Protein AF-0000000077896075 (afdb_homodimer)

Sequence (120 aa):
MGILRQETLRLELGIQRYLGENISCLQYEDLTKLEEELEKSMAKVRNRQVINLSLLNWFWMGILRQETLRLELGIQRYLGENISCLQYEDLTKLEEELEKSMAKVRNRQVINLSLLNWFW

pLDDT: mean 93.14, std 5.12, range [70.81, 98.12]

Foldseek 3Di:
DDPVVVVVVVVVVVVCLLVVHPCVPPDPVRVVVSVVVNVVVVVVVVVVVVVVVVVVVVVD/DDPVVVVVVVVVVVVCLLVVHPCVPPDPVRVVVSVVVNVVVVVVVVVVVVVVVVVVVVVD

Radius of gyration: 17.27 Å; Cα contacts (8 Å, |Δi|>4): 99; chains: 2; bounding box: 39×46×44 Å

Secondary structure (DSSP, 8-state):
--HHHHHHHHHHHHHHHHTT-S-TT--HHHHHHHHHHHHHHHHHHHHHHHHHHHHHHHH-/--HHHHHHHHHHHHHHHHTT-S-TT--HHHHHHHHHHHHHHHHHHHHHHHHHHHHHHHH-

Solvent-accessible surface area (backbone atoms only — not comparable to full-atom values): 6582 Å² total; per-residue (Å²): 128,53,71,67,54,52,50,38,51,53,42,50,52,51,45,32,49,66,56,38,33,92,52,84,83,56,49,63,68,56,46,50,53,49,48,51,53,51,49,53,11,47,49,44,41,51,50,49,46,50,51,54,54,52,52,52,55,69,72,96,129,55,71,66,54,53,50,38,51,53,43,51,52,50,46,31,49,66,56,38,34,93,51,85,83,56,48,65,70,56,45,52,52,50,49,51,52,50,50,53,13,48,49,43,42,52,52,49,46,50,51,54,53,54,53,53,55,69,71,96

InterPro domains:
  IPR002487 Transcription factor, K-box [PF01486] (4-49)

Organism: Lupinus albus (NCBI:txid3870)

Structure (mmCIF, N/CA/C/O backbone):
data_AF-0000000077896075-model_v1
#
loop_
_entity.id
_entity.type
_entity.pdbx_description
1 polymer 'Putative transcription factor, K-box'
#
loop_
_atom_site.group_PDB
_atom_site.id
_atom_site.type_symbol
_atom_site.label_atom_id
_atom_site.label_alt_id
_atom_site.label_comp_id
_atom_site.label_asym_id
_atom_site.label_entity_id
_atom_site.label_seq_id
_atom_site.pdbx_PDB_ins_code
_atom_site.Cartn_x
_atom_site.Cartn_y
_atom_site.Cartn_z
_atom_site.occupancy
_atom_site.B_iso_or_equiv
_atom_site.auth_seq_id
_atom_site.auth_comp_id
_atom_site.auth_asym_id
_atom_site.auth_atom_id
_atom_site.pdbx_PDB_model_num
ATOM 1 N N . MET A 1 1 ? -26 4.668 9.672 1 71.19 1 MET A N 1
ATOM 2 C CA . MET A 1 1 ? -25.172 4.215 8.555 1 71.19 1 MET A CA 1
ATOM 3 C C . MET A 1 1 ? -25.125 2.691 8.5 1 71.19 1 MET A C 1
ATOM 5 O O . MET A 1 1 ? -25.094 2.023 9.531 1 71.19 1 MET A O 1
ATOM 9 N N . GLY A 1 2 ? -25.562 2.104 7.508 1 83.06 2 GLY A N 1
ATOM 10 C CA . GLY A 1 2 ? -25.578 0.652 7.414 1 83.06 2 GLY A CA 1
ATOM 11 C C . GLY A 1 2 ? -24.188 0.043 7.504 1 83.06 2 GLY A C 1
ATOM 12 O O . GLY A 1 2 ? -23.188 0.733 7.301 1 83.06 2 GLY A O 1
ATOM 13 N N . ILE A 1 3 ? -24.25 -1.152 8.094 1 88.12 3 ILE A N 1
ATOM 14 C CA . ILE A 1 3 ? -23.031 -1.911 8.352 1 88.12 3 ILE A CA 1
ATOM 15 C C . ILE A 1 3 ? -22.156 -1.927 7.098 1 88.12 3 ILE A C 1
ATOM 17 O O . ILE A 1 3 ? -20.938 -1.739 7.176 1 88.12 3 ILE A O 1
ATOM 21 N N . LEU A 1 4 ? -22.781 -2.059 5.98 1 87.38 4 LEU A N 1
ATOM 22 C CA . LEU A 1 4 ? -22.031 -2.162 4.734 1 87.38 4 LEU A CA 1
ATOM 23 C C . LEU A 1 4 ? -21.359 -0.833 4.383 1 87.38 4 LEU A C 1
ATOM 25 O O . LEU A 1 4 ? -20.266 -0.81 3.832 1 87.38 4 LEU A O 1
ATOM 29 N N . ARG A 1 5 ? -22.031 0.248 4.73 1 93.06 5 ARG A N 1
ATOM 30 C CA . ARG A 1 5 ? -21.469 1.571 4.48 1 93.06 5 ARG A CA 1
ATOM 31 C C . ARG A 1 5 ? -20.281 1.84 5.391 1 93.06 5 ARG A C 1
ATOM 33 O O . ARG A 1 5 ? -19.25 2.379 4.953 1 93.06 5 ARG A O 1
ATOM 40 N N . GLN A 1 6 ? -20.453 1.476 6.59 1 93.75 6 GLN A N 1
ATOM 41 C CA . GLN A 1 6 ? -19.344 1.629 7.539 1 93.75 6 GLN A CA 1
ATOM 42 C C . GLN A 1 6 ? -18.125 0.827 7.098 1 93.75 6 GLN A C 1
ATOM 44 O O . GLN A 1 6 ? -17 1.307 7.191 1 93.75 6 GLN A O 1
ATOM 49 N N . GLU A 1 7 ? -18.438 -0.393 6.637 1 92.81 7 GLU A N 1
ATOM 50 C CA . GLU A 1 7 ? -17.344 -1.239 6.148 1 92.81 7 GLU A CA 1
ATOM 51 C C . GLU A 1 7 ? -16.656 -0.61 4.938 1 92.81 7 GLU A C 1
ATOM 53 O O . GLU A 1 7 ? -15.438 -0.635 4.832 1 92.81 7 GLU A O 1
ATOM 58 N N . THR A 1 8 ? -17.469 -0.111 4.027 1 93.75 8 THR A N 1
ATOM 59 C CA . THR A 1 8 ? -16.938 0.555 2.846 1 93.75 8 THR A CA 1
ATOM 60 C C . THR A 1 8 ? -16.047 1.732 3.24 1 93.75 8 THR A C 1
ATOM 62 O O . THR A 1 8 ? -14.969 1.917 2.682 1 93.75 8 THR A O 1
ATOM 65 N N . LEU A 1 9 ? -16.453 2.516 4.223 1 92.12 9 LEU A N 1
ATOM 66 C CA . LEU A 1 9 ? -15.68 3.664 4.699 1 92.12 9 LEU A CA 1
ATOM 67 C C . LEU A 1 9 ? -14.359 3.223 5.312 1 92.12 9 LEU A C 1
ATOM 69 O O . LEU A 1 9 ? -13.32 3.85 5.078 1 92.12 9 LEU A O 1
ATOM 73 N N . ARG A 1 10 ? -14.398 2.16 6.09 1 92.94 10 ARG A N 1
ATOM 74 C CA . ARG A 1 10 ? -13.195 1.611 6.699 1 92.94 10 ARG A CA 1
ATOM 75 C C . ARG A 1 10 ? -12.18 1.202 5.637 1 92.94 10 ARG A C 1
ATOM 77 O O . ARG A 1 10 ? -10.992 1.509 5.754 1 92.94 10 ARG A O 1
ATOM 84 N N . LEU A 1 11 ? -12.695 0.503 4.59 1 92.94 11 LEU A N 1
ATOM 85 C CA . LEU A 1 11 ? -11.836 0.036 3.51 1 92.94 11 LEU A CA 1
ATOM 86 C C . LEU A 1 11 ? -11.258 1.21 2.727 1 92.94 11 LEU A C 1
ATOM 88 O O . LEU A 1 11 ? -10.086 1.195 2.35 1 92.94 11 LEU A O 1
ATOM 92 N N . GLU A 1 12 ? -12.023 2.207 2.506 1 92.81 12 GLU A N 1
ATOM 93 C CA . GLU A 1 12 ? -11.57 3.406 1.808 1 92.81 12 GLU A CA 1
ATOM 94 C C . GLU A 1 12 ? -10.477 4.121 2.59 1 92.81 12 GLU A C 1
ATOM 96 O O . GLU A 1 12 ? -9.461 4.531 2.016 1 92.81 12 GLU A O 1
ATOM 101 N N . LEU A 1 13 ? -10.633 4.25 3.865 1 89.5 13 LEU A N 1
ATOM 102 C CA . LEU A 1 13 ? -9.625 4.875 4.711 1 89.5 13 LEU A CA 1
ATOM 103 C C . LEU A 1 13 ? -8.336 4.059 4.699 1 89.5 13 LEU A C 1
ATOM 105 O O . LEU A 1 13 ? -7.238 4.625 4.684 1 89.5 13 LEU A O 1
ATOM 109 N N . GLY A 1 14 ? -8.484 2.775 4.707 1 89.81 14 GLY A N 1
ATOM 110 C CA . GLY A 1 14 ? -7.32 1.906 4.605 1 89.81 14 GLY A CA 1
ATOM 111 C C . GLY A 1 14 ? -6.547 2.094 3.314 1 89.81 14 GLY A C 1
ATOM 112 O O . GLY A 1 14 ? -5.316 2.154 3.328 1 89.81 14 GLY A O 1
ATOM 113 N N . ILE A 1 15 ? -7.301 2.186 2.273 1 91.69 15 ILE A N 1
ATOM 114 C CA . ILE A 1 15 ? -6.688 2.391 0.964 1 91.69 15 ILE A CA 1
ATOM 115 C C . ILE A 1 15 ? -5.949 3.727 0.944 1 91.69 15 ILE A C 1
ATOM 117 O O . ILE A 1 15 ? -4.82 3.812 0.452 1 91.69 15 ILE A O 1
ATOM 121 N N . GLN A 1 16 ? -6.586 4.727 1.493 1 91.19 16 GLN A N 1
ATOM 122 C CA . GLN A 1 16 ? -5.957 6.043 1.551 1 91.19 16 GLN A CA 1
ATOM 123 C C . GLN A 1 16 ? -4.664 6 2.359 1 91.19 16 GLN A C 1
ATOM 125 O O . GLN A 1 16 ? -3.656 6.59 1.962 1 91.19 16 GLN A O 1
ATOM 130 N N . ARG A 1 17 ? -4.629 5.344 3.443 1 89.44 17 ARG A N 1
ATOM 131 C CA . ARG A 1 17 ? -3.432 5.199 4.266 1 89.44 17 ARG A CA 1
ATOM 132 C C . ARG A 1 17 ? -2.318 4.508 3.49 1 89.44 17 ARG A C 1
ATOM 134 O O . ARG A 1 17 ? -1.178 4.977 3.475 1 89.44 17 ARG A O 1
ATOM 141 N N . TYR A 1 18 ? -2.674 3.445 2.734 1 91.5 18 TYR A N 1
ATOM 142 C CA . TYR A 1 18 ? -1.68 2.699 1.972 1 91.5 18 TYR A CA 1
ATOM 143 C C . TYR A 1 18 ? -1.146 3.531 0.811 1 91.5 18 TYR A C 1
ATOM 145 O O . TYR A 1 18 ? 0.012 3.385 0.414 1 91.5 18 TYR A O 1
ATOM 153 N N . LEU A 1 19 ? -1.981 4.414 0.27 1 93.31 19 LEU A N 1
ATOM 154 C CA . LEU A 1 19 ? -1.583 5.285 -0.83 1 93.31 19 LEU A CA 1
ATOM 155 C C . LEU A 1 19 ? -0.808 6.492 -0.313 1 93.31 19 LEU A C 1
ATOM 157 O O . LEU A 1 19 ? -0.271 7.277 -1.101 1 93.31 19 LEU A O 1
ATOM 161 N N . GLY A 1 20 ? -0.676 6.559 0.97 1 92.69 20 GLY A N 1
ATOM 162 C CA . GLY A 1 20 ? -0.017 7.711 1.56 1 92.69 20 GLY A CA 1
ATOM 163 C C . GLY A 1 20 ? -0.876 8.961 1.548 1 92.69 20 GLY A C 1
ATOM 164 O O . GLY A 1 20 ? -0.356 10.078 1.525 1 92.69 20 GLY A O 1
ATOM 165 N N . GLU A 1 21 ? -2.154 8.656 1.409 1 92.75 21 GLU A N 1
ATOM 166 C CA . GLU A 1 21 ? -3.084 9.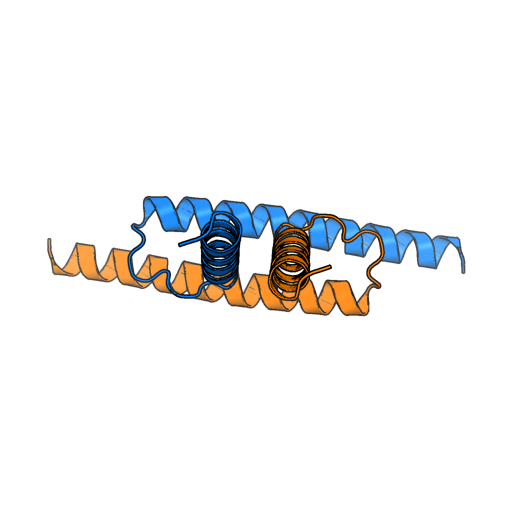789 1.408 1 92.75 21 GLU A CA 1
ATOM 167 C C . GLU A 1 21 ? -3.742 9.961 2.773 1 92.75 21 GLU A C 1
ATOM 169 O O . GLU A 1 21 ? -3.846 9 3.545 1 92.75 21 GLU A O 1
ATOM 174 N N . ASN A 1 22 ? -4.109 11.227 3.127 1 91 22 ASN A N 1
ATOM 175 C CA . ASN A 1 22 ? -4.789 11.562 4.371 1 91 22 ASN A CA 1
ATOM 176 C C . ASN A 1 22 ? -4.02 11.062 5.586 1 91 22 ASN A C 1
ATOM 178 O O . ASN A 1 22 ? -4.59 10.422 6.473 1 91 22 ASN A O 1
ATOM 182 N N . ILE A 1 23 ? -2.74 11.188 5.551 1 94.62 23 ILE A N 1
ATOM 183 C CA . ILE A 1 23 ? -1.893 10.672 6.621 1 94.62 23 ILE A CA 1
ATOM 184 C C . ILE A 1 23 ? -1.354 11.836 7.453 1 94.62 23 ILE A C 1
ATOM 186 O O . ILE A 1 23 ? -0.462 11.648 8.281 1 94.62 23 ILE A O 1
ATOM 190 N N . SER A 1 24 ? -1.841 13.047 7.215 1 92.5 24 SER A N 1
ATOM 191 C CA . SER A 1 24 ? -1.331 14.25 7.867 1 92.5 24 SER A CA 1
ATOM 192 C C . SER A 1 24 ? -1.595 14.219 9.367 1 92.5 24 SER A C 1
ATOM 194 O O . SER A 1 24 ? -0.925 14.914 10.133 1 92.5 24 SER A O 1
ATOM 196 N N . CYS A 1 25 ? -2.525 13.461 9.836 1 93.06 25 CYS A N 1
ATOM 197 C CA . CYS A 1 25 ? -2.902 13.414 11.242 1 93.06 25 CYS A CA 1
ATOM 198 C C . CYS A 1 25 ? -2.119 12.336 11.984 1 93.06 25 CYS A C 1
ATOM 200 O O . CYS A 1 25 ? -2.174 12.258 13.211 1 93.06 25 CYS A O 1
ATOM 202 N N . LEU A 1 26 ? -1.407 11.5 11.344 1 93.5 26 LEU A N 1
ATOM 203 C CA . LEU A 1 26 ? -0.704 10.375 11.961 1 93.5 26 LEU A CA 1
ATOM 204 C C . LEU A 1 26 ? 0.55 10.852 12.688 1 93.5 26 LEU A C 1
ATOM 206 O O . LEU A 1 26 ? 1.255 11.742 12.195 1 93.5 26 LEU A O 1
ATOM 210 N N . GLN A 1 27 ? 0.786 10.344 13.758 1 93.44 27 GLN A N 1
ATOM 211 C CA . GLN A 1 27 ? 2.012 10.594 14.508 1 93.44 27 GLN A CA 1
ATOM 212 C C . GLN A 1 27 ? 3.184 9.805 13.922 1 93.44 27 GLN A C 1
ATOM 214 O O . GLN A 1 27 ? 2.984 8.883 13.141 1 93.44 27 GLN A O 1
ATOM 219 N N . TYR A 1 28 ? 4.379 10.172 14.352 1 94.25 28 TYR A N 1
ATOM 220 C CA . TYR A 1 28 ? 5.602 9.578 13.828 1 94.25 28 TYR A CA 1
ATOM 221 C C . TYR A 1 28 ? 5.586 8.062 13.984 1 94.25 28 TYR A C 1
ATOM 223 O O . TYR A 1 28 ? 5.961 7.332 13.07 1 94.25 28 TYR A O 1
ATOM 231 N N . GLU A 1 29 ? 5.152 7.656 15.164 1 96.5 29 GLU A N 1
ATOM 232 C CA . GLU A 1 29 ? 5.125 6.219 15.414 1 96.5 29 GLU A CA 1
ATOM 233 C C . GLU A 1 29 ? 4.18 5.508 14.453 1 96.5 29 GLU A C 1
ATOM 235 O O . GLU A 1 29 ? 4.492 4.426 13.953 1 96.5 29 GLU A O 1
ATOM 240 N N . ASP A 1 30 ? 3.031 6.082 14.188 1 95.62 30 ASP A N 1
ATOM 241 C CA . ASP A 1 30 ? 2.066 5.508 13.258 1 95.62 30 ASP A CA 1
ATOM 242 C C . ASP A 1 30 ? 2.6 5.535 11.828 1 95.62 30 ASP A C 1
ATOM 244 O O . ASP A 1 30 ? 2.352 4.613 11.047 1 95.62 30 ASP A O 1
ATOM 248 N N . LEU A 1 31 ? 3.318 6.484 11.445 1 96.62 31 LEU A N 1
ATOM 249 C CA . LEU A 1 31 ? 3.939 6.59 10.133 1 96.62 31 LEU A CA 1
ATOM 250 C C . LEU A 1 31 ? 5.031 5.535 9.961 1 96.62 31 LEU A C 1
ATOM 252 O O . LEU A 1 31 ? 5.18 4.965 8.875 1 96.62 31 LEU A O 1
ATOM 256 N N . THR A 1 32 ? 5.734 5.34 11.133 1 97.25 32 THR A N 1
ATOM 257 C CA . THR A 1 32 ? 6.77 4.309 11.102 1 97.25 32 THR A CA 1
ATOM 258 C C . THR A 1 32 ? 6.148 2.932 10.883 1 97.25 32 THR A C 1
ATOM 260 O O . THR A 1 32 ? 6.672 2.127 10.109 1 97.25 32 THR A O 1
ATOM 263 N N . LYS A 1 33 ? 5.062 2.658 11.508 1 96.88 33 LYS A N 1
ATOM 264 C CA . LYS A 1 33 ? 4.359 1.393 11.312 1 96.88 33 LYS A CA 1
ATOM 265 C C . LYS A 1 33 ? 3.861 1.253 9.883 1 96.88 33 LYS A C 1
ATOM 267 O O . LYS A 1 33 ? 3.982 0.185 9.273 1 96.88 33 LYS A O 1
ATOM 272 N N . LEU A 1 34 ? 3.301 2.262 9.391 1 95.94 34 LEU A N 1
ATOM 273 C CA . LEU A 1 34 ? 2.816 2.266 8.016 1 95.94 34 LEU A CA 1
ATOM 274 C C . LEU A 1 34 ? 3.959 2.018 7.035 1 95.94 34 LEU A C 1
ATOM 276 O O . LEU A 1 34 ? 3.811 1.248 6.086 1 95.94 34 LEU A O 1
ATOM 280 N N . GLU A 1 35 ? 5.074 2.684 7.176 1 97.81 35 GLU A N 1
ATOM 281 C CA . GLU A 1 35 ? 6.246 2.486 6.332 1 97.81 35 GLU A CA 1
ATOM 282 C C . GLU A 1 35 ? 6.699 1.029 6.348 1 97.81 35 GLU A C 1
ATOM 284 O O . GLU A 1 35 ? 7.07 0.478 5.309 1 97.81 35 GLU A O 1
ATOM 289 N N . GLU A 1 36 ? 6.719 0.467 7.555 1 97.44 36 GLU A N 1
ATOM 290 C CA . GLU A 1 36 ? 7.098 -0.937 7.68 1 97.44 36 GLU A CA 1
ATOM 291 C C . GLU A 1 36 ? 6.137 -1.84 6.914 1 97.44 36 GLU A C 1
ATOM 293 O O . GLU A 1 36 ? 6.562 -2.799 6.266 1 97.44 36 GLU A O 1
ATOM 298 N N . GLU A 1 37 ? 4.848 -1.543 7.043 1 96.19 37 GLU A N 1
ATOM 299 C CA . GLU A 1 37 ? 3.846 -2.314 6.312 1 96.19 37 GLU A CA 1
ATOM 300 C C . GLU A 1 37 ? 4.055 -2.199 4.805 1 96.19 37 GLU A C 1
ATOM 302 O O . GLU A 1 37 ? 3.982 -3.197 4.086 1 96.19 37 GLU A O 1
ATOM 307 N N . LEU A 1 38 ? 4.355 -1.044 4.273 1 96.44 38 LEU A N 1
ATOM 308 C CA . LEU A 1 38 ? 4.617 -0.822 2.854 1 96.44 38 LEU A CA 1
ATOM 309 C C . LEU A 1 38 ? 5.879 -1.556 2.412 1 96.44 38 LEU A C 1
ATOM 311 O O . LEU A 1 38 ? 5.934 -2.09 1.302 1 96.44 38 LEU A O 1
ATOM 315 N N . GLU A 1 39 ? 6.895 -1.569 3.248 1 97.88 39 GLU A N 1
ATOM 316 C CA . GLU A 1 39 ? 8.125 -2.297 2.949 1 97.88 39 GLU A CA 1
ATOM 317 C C . GLU A 1 39 ? 7.855 -3.793 2.801 1 97.88 39 GLU A C 1
ATOM 319 O O . GLU A 1 39 ? 8.383 -4.438 1.891 1 97.88 39 GLU A O 1
ATOM 324 N N . LYS A 1 40 ? 7.105 -4.324 3.744 1 97.75 40 LYS A N 1
ATOM 325 C CA . LYS A 1 40 ? 6.742 -5.738 3.664 1 97.75 40 LYS A CA 1
ATOM 326 C C . LYS A 1 40 ? 5.98 -6.035 2.377 1 97.75 40 LYS A C 1
ATOM 328 O O . LYS A 1 40 ? 6.238 -7.047 1.718 1 97.75 40 LYS A O 1
ATOM 333 N N . SER A 1 41 ? 5.012 -5.16 2.076 1 97 41 SER A N 1
ATOM 334 C CA . SER A 1 41 ? 4.246 -5.32 0.843 1 97 41 SER A CA 1
ATOM 335 C C . SER A 1 41 ? 5.156 -5.277 -0.381 1 97 41 SER A C 1
ATOM 337 O O . SER A 1 41 ? 5.023 -6.105 -1.288 1 97 41 SER A O 1
ATOM 339 N N . MET A 1 42 ? 6.074 -4.363 -0.431 1 97.5 42 MET A N 1
ATOM 340 C CA . MET A 1 42 ? 7.012 -4.23 -1.541 1 97.5 42 MET A CA 1
ATOM 341 C C . MET A 1 42 ? 7.867 -5.484 -1.688 1 97.5 42 MET A C 1
ATOM 343 O O . MET A 1 42 ? 8.148 -5.922 -2.805 1 97.5 42 MET A O 1
ATOM 347 N N . ALA A 1 43 ? 8.289 -6.039 -0.577 1 98.12 43 ALA A N 1
ATOM 348 C CA . ALA A 1 43 ? 9.078 -7.27 -0.604 1 98.12 43 ALA A CA 1
ATOM 349 C C . ALA A 1 43 ? 8.281 -8.414 -1.232 1 98.12 43 ALA A C 1
ATOM 351 O O . ALA A 1 43 ? 8.828 -9.195 -2.01 1 98.12 43 ALA A O 1
ATOM 352 N N . LYS A 1 44 ? 7.047 -8.547 -0.835 1 97.69 44 LYS A N 1
ATOM 353 C CA . LYS A 1 44 ? 6.191 -9.578 -1.416 1 97.69 44 LYS A CA 1
ATOM 354 C C . LYS A 1 44 ? 6.055 -9.398 -2.924 1 97.69 44 LYS A C 1
ATOM 356 O O . LYS A 1 44 ? 6.102 -10.367 -3.68 1 97.69 44 LYS A O 1
ATOM 361 N N . VAL A 1 45 ? 5.875 -8.156 -3.367 1 97.56 45 VAL A N 1
ATOM 362 C CA . VAL A 1 45 ? 5.727 -7.84 -4.785 1 97.56 45 VAL A CA 1
ATOM 363 C C . VAL A 1 45 ? 7.012 -8.195 -5.527 1 97.56 45 VAL A C 1
ATOM 365 O O . VAL A 1 45 ? 6.973 -8.836 -6.582 1 97.56 45 VAL A O 1
ATOM 368 N N . ARG A 1 46 ? 8.141 -7.816 -4.996 1 98.12 46 ARG A N 1
ATOM 369 C CA . ARG A 1 46 ? 9.43 -8.125 -5.602 1 98.12 46 ARG A CA 1
ATOM 370 C C . ARG A 1 46 ? 9.656 -9.633 -5.68 1 98.12 46 ARG A C 1
ATOM 372 O O . ARG A 1 46 ? 10.188 -10.133 -6.672 1 98.12 46 ARG A O 1
ATOM 379 N N . ASN A 1 47 ? 9.297 -10.305 -4.559 1 97.81 47 ASN A N 1
ATOM 380 C CA . ASN A 1 47 ? 9.391 -11.766 -4.57 1 97.81 47 ASN A CA 1
ATOM 381 C C . ASN A 1 47 ? 8.562 -12.367 -5.703 1 97.81 47 ASN A C 1
ATOM 383 O O . ASN A 1 47 ? 9.023 -13.281 -6.395 1 97.81 47 ASN A O 1
ATOM 387 N N . ARG A 1 48 ? 7.371 -11.82 -5.863 1 97.06 48 ARG A N 1
ATOM 388 C CA . ARG A 1 48 ? 6.52 -12.312 -6.938 1 97.06 48 ARG A CA 1
ATOM 389 C C . ARG A 1 48 ? 7.129 -12.016 -8.305 1 97.06 48 ARG A C 1
ATOM 391 O O . ARG A 1 48 ? 7.02 -12.82 -9.227 1 97.06 48 ARG A O 1
ATOM 398 N N . GLN A 1 49 ? 7.742 -10.867 -8.469 1 97.25 49 GLN A N 1
ATOM 399 C CA . GLN A 1 49 ? 8.445 -10.523 -9.703 1 97.25 49 GLN A CA 1
ATOM 400 C C . GLN A 1 49 ? 9.523 -11.547 -10.023 1 97.25 49 GLN A C 1
ATOM 402 O O . GLN A 1 49 ? 9.641 -11.992 -11.172 1 97.25 49 GLN A O 1
ATOM 407 N N . VAL A 1 50 ? 10.234 -11.945 -9.102 1 97 50 VAL A N 1
ATOM 408 C CA . VAL A 1 50 ? 11.305 -12.93 -9.258 1 97 50 VAL A CA 1
ATOM 409 C C . VAL A 1 50 ? 10.711 -14.273 -9.68 1 97 50 VAL A C 1
ATOM 411 O O . VAL A 1 50 ? 11.227 -14.922 -10.594 1 97 50 VAL A O 1
ATOM 414 N N . ILE A 1 51 ? 9.672 -14.664 -9.008 1 96.31 51 ILE A N 1
ATOM 415 C CA . ILE A 1 51 ? 9.023 -15.938 -9.32 1 96.31 51 ILE A CA 1
ATOM 416 C C . ILE A 1 51 ? 8.531 -15.922 -10.766 1 96.31 51 ILE A C 1
ATOM 418 O O . ILE A 1 51 ? 8.75 -16.875 -11.516 1 96.31 51 ILE A O 1
ATOM 422 N N . ASN A 1 52 ? 7.875 -14.875 -11.148 1 95.31 52 ASN A N 1
ATOM 423 C CA . ASN A 1 52 ? 7.391 -14.742 -12.523 1 95.31 52 ASN A CA 1
ATOM 424 C C . ASN A 1 52 ? 8.523 -14.844 -13.531 1 95.31 52 ASN A C 1
ATOM 426 O O . ASN A 1 52 ? 8.398 -15.523 -14.555 1 95.31 52 ASN A O 1
ATOM 430 N N . LEU A 1 53 ? 9.602 -14.164 -13.297 1 94.5 53 LEU A N 1
ATOM 431 C CA . LEU A 1 53 ? 10.758 -14.195 -14.18 1 94.5 53 LEU A CA 1
ATOM 432 C C . LEU A 1 53 ? 11.344 -15.602 -14.25 1 94.5 53 LEU A C 1
ATOM 434 O O . LEU A 1 53 ? 11.734 -16.062 -15.328 1 94.5 53 LEU A O 1
ATOM 438 N N . SER A 1 54 ? 11.477 -16.359 -13.086 1 95.5 54 SER A N 1
ATOM 439 C CA . SER A 1 54 ? 11.984 -17.719 -13.039 1 95.5 54 SER A CA 1
ATOM 440 C C . SER A 1 54 ? 11.109 -18.672 -13.852 1 95.5 54 SER A C 1
ATOM 442 O O . SER A 1 54 ? 11.617 -19.531 -14.578 1 95.5 54 SER A O 1
ATOM 444 N N . LEU A 1 55 ? 9.805 -18.578 -13.789 1 92.25 55 LEU A N 1
ATOM 445 C CA . LEU A 1 55 ? 8.867 -19.406 -14.531 1 92.25 55 LEU A CA 1
ATOM 446 C C . LEU A 1 55 ? 9.008 -19.188 -16.031 1 92.25 55 LEU A C 1
ATOM 448 O O . LEU A 1 55 ? 9 -20.141 -16.812 1 92.25 55 LEU A O 1
ATOM 452 N N . LEU A 1 56 ? 9.156 -17.953 -16.438 1 87.88 56 LEU A N 1
ATOM 453 C CA . LEU A 1 56 ? 9.336 -17.609 -17.844 1 87.88 56 LEU A CA 1
ATOM 454 C C . LEU A 1 56 ? 10.617 -18.234 -18.391 1 87.88 56 LEU A C 1
ATOM 456 O O . LEU A 1 56 ? 10.633 -18.766 -19.5 1 87.88 56 LEU A O 1
ATOM 460 N N . ASN A 1 57 ? 11.617 -18.188 -17.641 1 91.31 57 ASN A N 1
ATOM 461 C CA . ASN A 1 57 ? 12.898 -18.781 -18.031 1 91.3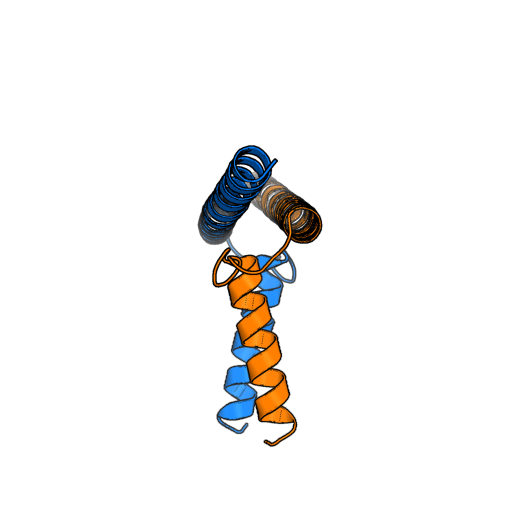1 57 ASN A CA 1
ATOM 462 C C . ASN A 1 57 ? 12.828 -20.297 -18.109 1 91.31 57 ASN A C 1
ATOM 464 O O . ASN A 1 57 ? 13.547 -20.922 -18.891 1 91.31 57 ASN A O 1
ATOM 468 N N . TRP A 1 58 ? 12 -20.891 -17.266 1 90.25 58 TRP A N 1
ATOM 469 C CA . TRP A 1 58 ? 11.844 -22.328 -17.25 1 90.25 58 TRP A CA 1
ATOM 470 C C . TRP A 1 58 ? 11.039 -22.812 -18.453 1 90.25 58 TRP A C 1
ATOM 472 O O . TRP A 1 58 ? 11.258 -23.922 -18.953 1 90.25 58 TRP A O 1
ATOM 482 N N . PHE A 1 59 ? 10.148 -21.938 -18.75 1 86.56 59 PHE A N 1
ATOM 483 C CA . PHE A 1 59 ? 9.312 -22.328 -19.875 1 86.56 59 PHE A CA 1
ATOM 484 C C . PHE A 1 59 ? 10.016 -22.031 -21.203 1 86.56 59 PHE A C 1
ATOM 486 O O . PHE A 1 59 ? 9.742 -22.688 -22.219 1 86.56 59 PHE A O 1
ATOM 493 N N . TRP A 1 60 ? 10.914 -21.125 -21.359 1 73.25 60 TRP A N 1
ATOM 494 C CA . TRP A 1 60 ? 11.578 -20.875 -22.641 1 73.25 60 TRP A CA 1
ATOM 495 C C . TRP A 1 60 ? 12.867 -21.672 -22.75 1 73.25 60 TRP A C 1
ATOM 497 O O . TRP A 1 60 ? 13.617 -21.797 -21.766 1 73.25 60 TRP A O 1
ATOM 507 N N . MET B 1 1 ? -25.938 -8.758 -6.691 1 70.81 1 MET B N 1
ATOM 508 C CA . MET B 1 1 ? -25.078 -8.172 -5.664 1 70.81 1 MET B CA 1
ATOM 509 C C . MET B 1 1 ? -25.25 -6.66 -5.605 1 70.81 1 MET B C 1
ATOM 511 O O . MET B 1 1 ? -25.406 -6.008 -6.641 1 70.81 1 MET B O 1
ATOM 515 N N . GLY B 1 2 ? -25.688 -6.121 -4.582 1 83 2 GLY B N 1
ATOM 516 C CA . GLY B 1 2 ? -25.906 -4.688 -4.492 1 83 2 GLY B CA 1
ATOM 517 C C . GLY B 1 2 ? -24.641 -3.883 -4.734 1 83 2 GLY B C 1
ATOM 518 O O . GLY B 1 2 ? -23.531 -4.414 -4.652 1 83 2 GLY B O 1
ATOM 519 N N . ILE B 1 3 ? -24.938 -2.729 -5.32 1 88 3 ILE B N 1
ATOM 520 C CA . ILE B 1 3 ? -23.891 -1.799 -5.711 1 88 3 ILE B CA 1
ATOM 521 C C . ILE B 1 3 ? -22.891 -1.636 -4.566 1 88 3 ILE B C 1
ATOM 523 O O . ILE B 1 3 ? -21.672 -1.636 -4.785 1 88 3 ILE B O 1
ATOM 527 N N . LEU B 1 4 ? -23.375 -1.587 -3.379 1 87.31 4 LEU B N 1
ATOM 528 C CA . LEU B 1 4 ? -22.516 -1.354 -2.227 1 87.31 4 LEU B CA 1
ATOM 529 C C . LEU B 1 4 ? -21.625 -2.562 -1.963 1 87.31 4 LEU B C 1
ATOM 531 O O . LEU B 1 4 ? -20.484 -2.412 -1.544 1 87.31 4 LEU B O 1
ATOM 535 N N . ARG B 1 5 ? -22.172 -3.727 -2.219 1 93.06 5 ARG B N 1
ATOM 536 C CA . ARG B 1 5 ? -21.391 -4.945 -2.043 1 93.06 5 ARG B CA 1
ATOM 537 C C . ARG B 1 5 ? -20.281 -5.039 -3.088 1 93.06 5 ARG B C 1
ATOM 539 O O . ARG B 1 5 ? -19.141 -5.414 -2.77 1 93.06 5 ARG B O 1
ATOM 546 N N . GLN B 1 6 ? -20.625 -4.73 -4.26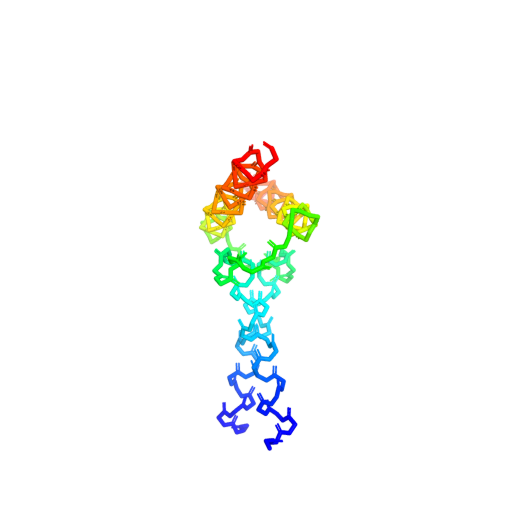6 1 93.69 6 GLN B N 1
ATOM 547 C CA . GLN B 1 6 ? -19.641 -4.727 -5.336 1 93.69 6 GLN B CA 1
ATOM 548 C C . GLN B 1 6 ? -18.516 -3.742 -5.039 1 93.69 6 GLN B C 1
ATOM 550 O O . GLN B 1 6 ? -17.344 -4.047 -5.273 1 93.69 6 GLN B O 1
ATOM 555 N N . GLU B 1 7 ? -18.938 -2.574 -4.543 1 92.81 7 GLU B N 1
ATOM 556 C CA . GLU B 1 7 ? -17.953 -1.566 -4.176 1 92.81 7 GLU B CA 1
ATOM 557 C C . GLU B 1 7 ? -17.047 -2.068 -3.061 1 92.81 7 GLU B C 1
ATOM 559 O O . GLU B 1 7 ? -15.828 -1.861 -3.102 1 92.81 7 GLU B O 1
ATOM 564 N N . THR B 1 8 ? -17.641 -2.678 -2.059 1 93.69 8 THR B N 1
ATOM 565 C CA . THR B 1 8 ? -16.891 -3.242 -0.949 1 93.69 8 THR B CA 1
ATOM 566 C C . THR B 1 8 ? -15.883 -4.277 -1.452 1 93.69 8 THR B C 1
ATOM 568 O O . THR B 1 8 ? -14.727 -4.285 -1.027 1 93.69 8 THR B O 1
ATOM 571 N N . LEU B 1 9 ? -16.266 -5.129 -2.389 1 92.12 9 LEU B N 1
ATOM 572 C CA . LEU B 1 9 ? -15.391 -6.152 -2.959 1 92.12 9 LEU B CA 1
ATOM 573 C C . LEU B 1 9 ? -14.234 -5.52 -3.719 1 92.12 9 LEU B C 1
ATOM 575 O O . LEU B 1 9 ? -13.094 -5.977 -3.609 1 92.12 9 LEU B O 1
ATOM 579 N N . ARG B 1 10 ? -14.523 -4.48 -4.473 1 92.88 10 ARG B N 1
ATOM 580 C CA . ARG B 1 10 ? -13.492 -3.762 -5.215 1 92.88 10 ARG B CA 1
ATOM 581 C C . ARG B 1 10 ? -12.438 -3.191 -4.277 1 92.88 10 ARG B C 1
ATOM 583 O O . ARG B 1 10 ? -11.234 -3.311 -4.535 1 92.88 10 ARG B O 1
ATOM 590 N N . LEU B 1 11 ? -12.93 -2.568 -3.176 1 92.88 11 LEU B N 1
ATOM 591 C CA . LEU B 1 11 ? -12.031 -1.964 -2.201 1 92.88 11 LEU B CA 1
ATOM 592 C C . LEU B 1 11 ? -11.188 -3.031 -1.505 1 92.88 11 LEU B C 1
ATOM 594 O O . LEU B 1 11 ? -9.992 -2.834 -1.275 1 92.88 11 LEU B O 1
ATOM 598 N N . GLU B 1 12 ? -11.766 -4.137 -1.199 1 93.06 12 GLU B N 1
ATOM 599 C CA . GLU B 1 12 ? -11.055 -5.246 -0.574 1 93.06 12 GLU B CA 1
ATOM 600 C C . GLU B 1 12 ? -9.961 -5.789 -1.492 1 93.06 12 GLU B C 1
ATOM 602 O O . GLU B 1 12 ? -8.844 -6.035 -1.051 1 93.06 12 GLU B O 1
ATOM 607 N N . LEU B 1 13 ? -10.258 -5.941 -2.746 1 89.62 13 LEU B N 1
ATOM 608 C CA . LEU B 1 13 ? -9.273 -6.41 -3.715 1 89.62 13 LEU B CA 1
ATOM 609 C C . LEU B 1 13 ? -8.133 -5.41 -3.855 1 89.62 13 LEU B C 1
ATOM 611 O O . LEU B 1 13 ? -6.973 -5.805 -3.982 1 89.62 13 LEU B O 1
ATOM 615 N N . GLY B 1 14 ? -8.469 -4.152 -3.822 1 89.75 14 GLY B N 1
ATOM 616 C CA . GLY B 1 14 ? -7.445 -3.115 -3.852 1 89.75 14 GLY B CA 1
ATOM 617 C C . GLY B 1 14 ? -6.5 -3.174 -2.668 1 89.75 14 GLY B C 1
ATOM 618 O O . GLY B 1 14 ? -5.285 -3.047 -2.828 1 89.75 14 GLY B O 1
ATOM 619 N N . ILE B 1 15 ? -7.102 -3.383 -1.543 1 91.56 15 ILE B N 1
ATOM 620 C CA . ILE B 1 15 ? -6.316 -3.484 -0.32 1 91.56 15 ILE B CA 1
ATOM 621 C C . ILE B 1 15 ? -5.387 -4.695 -0.404 1 91.56 15 ILE B C 1
ATOM 623 O O . ILE B 1 15 ? -4.207 -4.605 -0.053 1 91.56 15 ILE B O 1
ATOM 627 N N . GLN B 1 16 ? -5.926 -5.785 -0.883 1 91.12 16 GLN B N 1
ATOM 628 C CA . GLN B 1 16 ? -5.121 -6.996 -1.029 1 91.12 16 GLN B CA 1
ATOM 629 C C . GLN B 1 16 ? -3.957 -6.766 -1.989 1 91.12 16 GLN B C 1
ATOM 631 O O . GLN B 1 16 ? -2.834 -7.195 -1.724 1 91.12 16 GLN B O 1
ATOM 636 N N . ARG B 1 17 ? -4.164 -6.109 -3.057 1 89.62 17 ARG B N 1
ATOM 637 C CA . ARG B 1 17 ? -3.107 -5.801 -4.016 1 89.62 17 ARG B CA 1
ATOM 638 C C . ARG B 1 17 ? -2.021 -4.941 -3.377 1 89.62 17 ARG B C 1
ATOM 640 O O . ARG B 1 17 ? -0.833 -5.242 -3.502 1 89.62 17 ARG B O 1
ATOM 647 N N . TYR B 1 18 ? -2.432 -3.936 -2.57 1 91.44 18 TYR B N 1
ATOM 648 C CA . TYR B 1 18 ? -1.473 -3.043 -1.93 1 91.44 18 TYR B CA 1
ATOM 649 C C . TYR B 1 18 ? -0.689 -3.771 -0.845 1 91.44 18 TY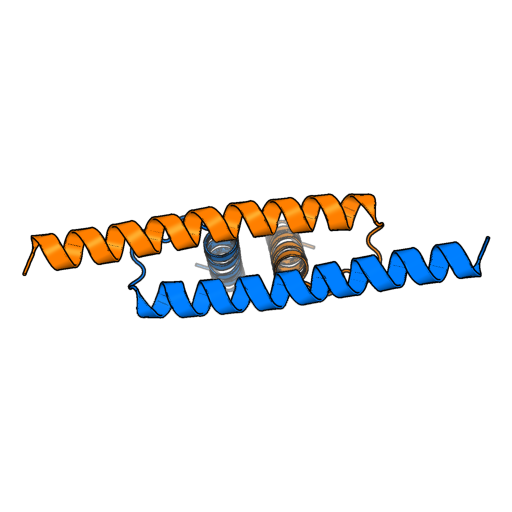R B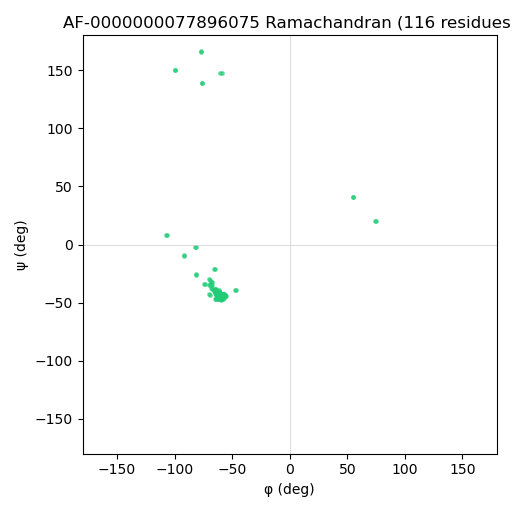 C 1
ATOM 651 O O . TYR B 1 18 ? 0.473 -3.449 -0.588 1 91.44 18 TYR B O 1
ATOM 659 N N . LEU B 1 19 ? -1.301 -4.77 -0.224 1 93.38 19 LEU B N 1
ATOM 660 C CA . LEU B 1 19 ? -0.648 -5.559 0.814 1 93.38 19 LEU B CA 1
ATOM 661 C C . LEU B 1 19 ? 0.233 -6.641 0.2 1 93.38 19 LEU B C 1
ATOM 663 O O . LEU B 1 19 ? 0.974 -7.324 0.913 1 93.38 19 LEU B O 1
ATOM 667 N N . GLY B 1 20 ? 0.217 -6.699 -1.088 1 92.75 20 GLY B N 1
ATOM 668 C CA . GLY B 1 20 ? 0.972 -7.746 -1.759 1 92.75 20 GLY B CA 1
ATOM 669 C C . GLY B 1 20 ? 0.317 -9.109 -1.66 1 92.75 20 GLY B C 1
ATOM 670 O O . GLY B 1 20 ? 1 -10.141 -1.697 1 92.75 20 GLY B O 1
ATOM 671 N N . GLU B 1 21 ? -0.968 -9 -1.382 1 92.75 21 GLU B N 1
ATOM 672 C CA . GLU B 1 21 ? -1.709 -10.25 -1.288 1 92.75 21 GLU B CA 1
ATOM 673 C C . GLU B 1 21 ? -2.479 -10.539 -2.576 1 92.75 21 GLU B C 1
ATOM 675 O O . GLU B 1 21 ? -2.807 -9.617 -3.324 1 92.75 21 GLU B O 1
ATOM 680 N N . ASN B 1 22 ? -2.689 -11.844 -2.896 1 90.94 22 ASN B N 1
ATOM 681 C CA . ASN B 1 22 ? -3.439 -12.289 -4.062 1 90.94 22 ASN B CA 1
ATOM 682 C C . ASN B 1 22 ? -2.889 -11.688 -5.352 1 90.94 22 ASN B C 1
ATOM 684 O O . ASN B 1 22 ? -3.645 -11.148 -6.16 1 90.94 22 ASN B O 1
ATOM 688 N N . ILE B 1 23 ? -1.608 -11.633 -5.449 1 94.62 23 ILE B N 1
ATOM 689 C CA . ILE B 1 23 ? -0.965 -11 -6.598 1 94.62 23 ILE B CA 1
ATOM 690 C C . ILE B 1 23 ? -0.354 -12.078 -7.496 1 94.62 23 ILE B C 1
ATOM 692 O O . ILE B 1 23 ? 0.391 -11.766 -8.43 1 94.62 23 ILE B O 1
ATOM 696 N N . SER B 1 24 ? -0.633 -13.344 -7.223 1 92.31 24 SER B N 1
ATOM 697 C CA . SER B 1 24 ? -0.02 -14.453 -7.934 1 92.31 24 SER B CA 1
ATOM 698 C C . SER B 1 24 ? -0.451 -14.477 -9.398 1 92.31 24 SER B C 1
ATOM 700 O O . SER B 1 24 ? 0.226 -15.07 -10.242 1 92.31 24 SER B O 1
ATOM 702 N N . CYS B 1 25 ? -1.539 -13.875 -9.75 1 92.81 25 CYS B N 1
ATOM 703 C CA . CYS B 1 25 ? -2.07 -13.898 -11.109 1 92.81 25 CYS B CA 1
ATOM 704 C C . CYS B 1 25 ? -1.56 -12.711 -11.922 1 92.81 25 CYS B C 1
ATOM 706 O O . CYS B 1 25 ? -1.755 -12.656 -13.133 1 92.81 25 CYS B O 1
ATOM 708 N N . LEU B 1 26 ? -0.917 -11.773 -11.359 1 93.31 26 LEU B N 1
ATOM 709 C CA . LEU B 1 26 ? -0.469 -10.562 -12.039 1 93.31 26 LEU B CA 1
ATOM 710 C C . LEU B 1 26 ? 0.751 -10.844 -12.906 1 93.31 26 LEU B C 1
ATOM 712 O O . LEU B 1 26 ? 1.637 -11.609 -12.508 1 93.31 26 LEU B O 1
ATOM 716 N N . GLN B 1 27 ? 0.777 -10.32 -13.984 1 93.25 27 GLN B N 1
ATOM 717 C CA . GLN B 1 27 ? 1.931 -10.383 -14.875 1 93.25 27 GLN B CA 1
ATOM 718 C C . GLN B 1 27 ? 3.029 -9.43 -14.422 1 93.25 27 GLN B C 1
ATOM 720 O O . GLN B 1 27 ? 2.783 -8.539 -13.609 1 93.25 27 GLN B O 1
ATOM 725 N N . TYR B 1 28 ? 4.207 -9.625 -14.984 1 94.12 28 TYR B N 1
ATOM 726 C CA . TYR B 1 28 ? 5.379 -8.844 -14.594 1 94.12 28 TYR B CA 1
ATOM 727 C C . TYR B 1 28 ? 5.113 -7.352 -14.734 1 94.12 28 TYR B C 1
ATOM 729 O O . TYR B 1 28 ? 5.469 -6.566 -13.859 1 94.12 28 TYR B O 1
ATOM 737 N N . GLU B 1 29 ? 4.5 -7.008 -15.859 1 96.44 29 GLU B N 1
ATOM 738 C CA . GLU B 1 29 ? 4.227 -5.594 -16.094 1 96.44 29 GLU B CA 1
ATOM 739 C C . GLU B 1 29 ? 3.299 -5.027 -15.023 1 96.44 29 GLU B C 1
ATOM 741 O O . GLU B 1 29 ? 3.498 -3.904 -14.555 1 96.44 29 GLU B O 1
ATOM 746 N N . ASP B 1 30 ? 2.297 -5.777 -14.625 1 95.69 30 ASP B N 1
ATOM 747 C CA . ASP B 1 30 ? 1.366 -5.352 -13.586 1 95.69 30 ASP B CA 1
ATOM 748 C C . ASP B 1 30 ? 2.055 -5.285 -12.227 1 95.69 30 ASP B C 1
ATOM 750 O O . ASP B 1 30 ? 1.761 -4.402 -11.414 1 95.69 30 ASP B O 1
ATOM 754 N N . LEU B 1 31 ? 2.941 -6.113 -11.938 1 96.62 31 LEU B N 1
ATOM 755 C CA . LEU B 1 31 ? 3.717 -6.113 -10.703 1 96.62 31 LEU B CA 1
ATOM 756 C C . LEU B 1 31 ? 4.645 -4.906 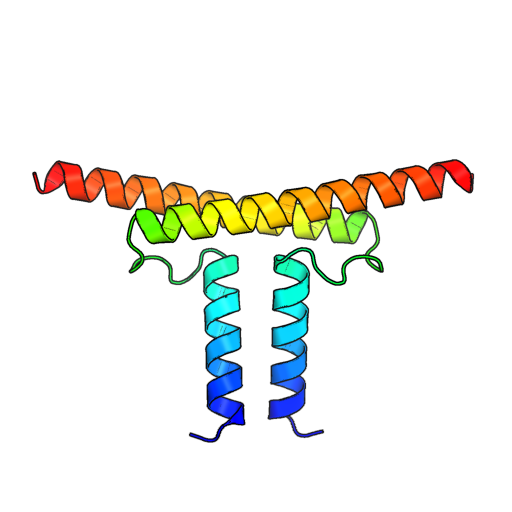-10.648 1 96.62 31 LEU B C 1
ATOM 758 O O . LEU B 1 31 ? 4.828 -4.309 -9.586 1 96.62 31 LEU B O 1
ATOM 762 N N . THR B 1 32 ? 5.188 -4.605 -11.875 1 97.25 32 THR B N 1
ATOM 763 C CA . THR B 1 32 ? 6.047 -3.428 -11.953 1 97.25 32 THR B CA 1
ATOM 764 C C . THR B 1 32 ? 5.254 -2.158 -11.656 1 97.25 32 THR B C 1
ATOM 766 O O . THR B 1 32 ? 5.73 -1.275 -10.938 1 97.25 32 THR B O 1
ATOM 769 N N . LYS B 1 33 ? 4.074 -2.061 -12.164 1 96.94 33 LYS B N 1
ATOM 770 C CA . LYS B 1 33 ? 3.217 -0.914 -11.883 1 96.94 33 LYS B CA 1
ATOM 771 C C . LYS B 1 33 ? 2.865 -0.836 -10.398 1 96.94 33 LYS B C 1
ATOM 773 O O . LYS B 1 33 ? 2.889 0.244 -9.805 1 96.94 33 LYS B O 1
ATOM 778 N N . LEU B 1 34 ? 2.525 -1.923 -9.852 1 95.88 34 LEU B N 1
ATOM 779 C CA . LEU B 1 34 ? 2.205 -1.986 -8.43 1 95.88 34 LEU B CA 1
ATOM 780 C C . LEU B 1 34 ? 3.398 -1.558 -7.582 1 95.88 34 LEU B C 1
ATOM 782 O O . LEU B 1 34 ? 3.242 -0.809 -6.613 1 95.88 34 LEU B O 1
ATOM 786 N N . GLU B 1 35 ? 4.574 -2.055 -7.855 1 97.75 35 GLU B N 1
ATOM 787 C CA . GLU B 1 35 ? 5.789 -1.676 -7.145 1 97.75 35 GLU B CA 1
ATOM 788 C C . GLU B 1 35 ? 6.016 -0.167 -7.199 1 97.75 35 GLU B C 1
ATOM 790 O O . GLU B 1 35 ? 6.406 0.444 -6.203 1 97.75 35 GLU B O 1
ATOM 795 N N . GLU B 1 36 ? 5.801 0.382 -8.406 1 97.38 36 GLU B N 1
ATOM 796 C CA . GLU B 1 36 ? 5.949 1.826 -8.562 1 97.38 36 GLU B CA 1
ATOM 797 C C . GLU B 1 36 ? 4.953 2.58 -7.688 1 97.38 36 GLU B C 1
ATOM 799 O O . GLU B 1 36 ? 5.297 3.6 -7.086 1 97.38 36 GLU B O 1
ATOM 804 N N . GLU B 1 37 ? 3.719 2.09 -7.664 1 96.19 37 GLU B N 1
ATOM 805 C CA . GLU B 1 37 ? 2.703 2.707 -6.816 1 96.19 37 GLU B CA 1
ATOM 806 C C . GLU B 1 37 ? 3.096 2.637 -5.344 1 96.19 37 GLU B C 1
ATOM 808 O O . GLU B 1 37 ? 2.961 3.621 -4.613 1 96.19 37 GLU B O 1
ATOM 813 N N . LEU B 1 38 ? 3.629 1.557 -4.859 1 96.44 38 LEU B N 1
ATOM 814 C CA . LEU B 1 38 ? 4.078 1.39 -3.482 1 96.44 38 LEU B CA 1
ATOM 815 C C . LEU B 1 38 ? 5.258 2.311 -3.18 1 96.44 38 LEU B C 1
ATOM 817 O O . LEU B 1 38 ? 5.355 2.855 -2.078 1 96.44 38 LEU B O 1
ATOM 821 N N . GLU B 1 39 ? 6.152 2.461 -4.129 1 97.88 39 GLU B N 1
ATOM 822 C CA . GLU B 1 39 ? 7.285 3.369 -3.965 1 97.88 39 GLU B CA 1
ATOM 823 C C . GLU B 1 39 ? 6.816 4.809 -3.777 1 97.88 39 GLU B C 1
ATOM 825 O O . GLU B 1 39 ? 7.344 5.535 -2.934 1 97.88 39 GLU B O 1
ATOM 830 N N . LYS B 1 40 ? 5.895 5.203 -4.629 1 97.75 40 LYS B N 1
ATOM 831 C CA . LYS B 1 40 ? 5.332 6.547 -4.5 1 97.75 40 LYS B CA 1
ATOM 832 C C . LYS B 1 40 ? 4.684 6.738 -3.131 1 97.75 40 LYS B C 1
ATOM 834 O O . LYS B 1 40 ? 4.863 7.781 -2.496 1 97.75 40 LYS B O 1
ATOM 839 N N . SER B 1 41 ? 3.904 5.73 -2.713 1 96.94 41 SER B N 1
ATOM 840 C CA . SER B 1 41 ? 3.27 5.785 -1.4 1 96.94 41 SER B CA 1
ATOM 841 C C . SER B 1 41 ? 4.309 5.895 -0.289 1 96.94 41 SER B C 1
ATOM 843 O O . SER B 1 41 ? 4.156 6.699 0.633 1 96.94 41 SER B O 1
ATOM 845 N N . MET B 1 42 ? 5.359 5.121 -0.356 1 97.56 42 MET B N 1
ATOM 846 C CA . MET B 1 42 ? 6.426 5.141 0.639 1 97.56 42 MET B CA 1
ATOM 847 C C . MET B 1 42 ? 7.094 6.512 0.696 1 97.56 42 MET B C 1
ATOM 849 O O . MET B 1 42 ? 7.43 7 1.777 1 97.56 42 MET B O 1
ATOM 853 N N . ALA B 1 43 ? 7.289 7.133 -0.444 1 98.12 43 ALA B N 1
ATOM 854 C CA . ALA B 1 43 ? 7.879 8.469 -0.497 1 98.12 43 ALA B CA 1
ATOM 855 C C . ALA B 1 43 ? 7 9.484 0.226 1 98.12 43 ALA B C 1
ATOM 857 O O . ALA B 1 43 ? 7.508 10.352 0.943 1 98.12 43 ALA B O 1
ATOM 858 N N . LYS B 1 44 ? 5.719 9.43 -0.031 1 97.69 44 LYS B N 1
ATOM 859 C CA . LYS B 1 44 ? 4.789 10.32 0.652 1 97.69 44 LYS B CA 1
ATOM 860 C C . LYS B 1 44 ? 4.855 10.133 2.166 1 97.69 44 LYS B C 1
ATOM 862 O O . LYS B 1 44 ? 4.84 11.109 2.92 1 97.69 44 LYS B O 1
ATOM 867 N N . VAL B 1 45 ? 4.914 8.875 2.609 1 97.56 45 VAL B N 1
ATOM 868 C CA . VAL B 1 45 ? 4.977 8.555 4.031 1 97.56 45 VAL B CA 1
ATOM 869 C C . VAL B 1 45 ? 6.266 9.109 4.629 1 97.56 45 VAL B C 1
ATOM 871 O O . VAL B 1 45 ? 6.246 9.742 5.688 1 97.56 45 VAL B O 1
ATOM 874 N N . ARG B 1 46 ? 7.375 8.898 3.975 1 98.12 46 ARG B N 1
ATOM 875 C CA . ARG B 1 46 ? 8.664 9.406 4.438 1 98.12 46 ARG B CA 1
ATOM 876 C C . ARG B 1 46 ? 8.664 10.93 4.504 1 98.12 46 ARG B C 1
ATOM 878 O O . ARG B 1 46 ? 9.219 11.516 5.438 1 98.12 46 ARG B O 1
ATOM 885 N N . ASN B 1 47 ? 8.078 11.539 3.428 1 97.81 47 ASN B N 1
ATOM 886 C CA . ASN B 1 47 ? 7.945 12.992 3.441 1 97.81 47 ASN B CA 1
ATOM 887 C C . ASN B 1 47 ? 7.168 13.477 4.664 1 97.81 47 ASN B C 1
ATOM 889 O O . ASN B 1 47 ? 7.555 14.453 5.305 1 97.81 47 ASN B O 1
ATOM 893 N N . ARG B 1 48 ? 6.105 12.742 4.957 1 97.0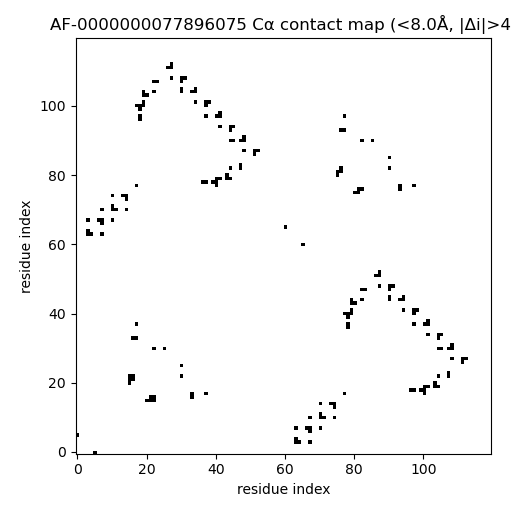6 48 ARG B N 1
ATOM 894 C CA . ARG B 1 48 ? 5.312 13.109 6.125 1 97.06 48 ARG B CA 1
ATOM 895 C C . ARG B 1 48 ? 6.109 12.914 7.41 1 97.06 48 ARG B C 1
ATOM 897 O O . ARG B 1 48 ? 5.984 13.703 8.352 1 97.06 48 ARG B O 1
ATOM 904 N N . GLN B 1 49 ? 6.902 11.875 7.512 1 97.25 49 GLN B N 1
ATOM 905 C CA . GLN B 1 49 ? 7.785 11.648 8.648 1 97.25 49 GLN B CA 1
ATOM 906 C C . GLN B 1 49 ? 8.719 12.836 8.867 1 97.25 49 GLN B C 1
ATOM 908 O O . GLN B 1 49 ? 8.898 13.305 9.992 1 97.25 49 GLN B O 1
ATOM 913 N N . VAL B 1 50 ? 9.25 13.328 7.863 1 97 50 VAL B N 1
ATOM 914 C CA . VAL B 1 50 ? 10.164 14.461 7.914 1 97 50 VAL B CA 1
ATOM 915 C C . VAL B 1 50 ? 9.422 15.703 8.406 1 97 50 VAL B C 1
ATOM 917 O O . VAL B 1 50 ? 9.93 16.438 9.266 1 97 50 VAL B O 1
ATOM 920 N N . ILE B 1 51 ? 8.273 15.93 7.844 1 96.25 51 ILE B N 1
ATOM 921 C CA . ILE B 1 51 ? 7.477 17.078 8.242 1 96.25 51 ILE B CA 1
ATOM 922 C C . ILE B 1 51 ? 7.152 17 9.734 1 96.25 51 ILE B C 1
ATOM 924 O O . ILE B 1 51 ? 7.309 17.984 10.461 1 96.25 51 ILE B O 1
ATOM 928 N N . ASN B 1 52 ? 6.723 15.867 10.188 1 95.31 52 ASN B N 1
ATOM 929 C CA . ASN B 1 52 ? 6.418 15.672 11.602 1 95.31 52 ASN B CA 1
ATOM 930 C C . ASN B 1 52 ? 7.629 15.961 12.484 1 95.31 52 ASN B C 1
ATOM 932 O O . ASN B 1 52 ? 7.508 16.625 13.523 1 95.31 52 ASN B O 1
ATOM 936 N N . LEU B 1 53 ? 8.758 15.445 12.133 1 94.69 53 LEU B N 1
ATOM 937 C CA . LEU B 1 53 ? 9.984 15.672 12.883 1 94.69 53 LEU B CA 1
ATOM 938 C C . LEU B 1 53 ? 10.352 17.156 12.898 1 94.69 53 LEU B C 1
ATOM 940 O O . LEU B 1 53 ? 10.773 17.672 13.93 1 94.69 53 LEU B O 1
ATOM 944 N N . SER B 1 54 ? 10.227 17.906 11.734 1 95.56 54 SER B N 1
ATOM 945 C CA . SER B 1 54 ? 10.516 19.344 11.641 1 95.56 54 SER B CA 1
ATOM 946 C C . SER B 1 54 ? 9.594 20.141 12.555 1 95.56 54 SER B C 1
ATOM 948 O O . SER B 1 54 ? 10.039 21.078 13.234 1 95.56 54 SER B O 1
ATOM 950 N N . LEU B 1 55 ? 8.328 19.844 12.617 1 92.5 55 LEU B N 1
ATOM 951 C CA . LEU B 1 55 ? 7.355 20.516 13.461 1 92.5 55 LEU B CA 1
ATOM 952 C C . LEU B 1 55 ? 7.691 20.344 14.938 1 92.5 55 LEU B C 1
ATOM 954 O O . LEU B 1 55 ? 7.621 21.297 15.719 1 92.5 55 LEU B O 1
ATOM 958 N N . LEU B 1 56 ? 8.062 19.141 15.32 1 88.12 56 LEU B N 1
ATOM 959 C CA . LEU B 1 56 ? 8.445 18.844 16.703 1 88.12 56 LEU B CA 1
ATOM 960 C C . LEU B 1 56 ? 9.664 19.672 17.109 1 88.12 56 LEU B C 1
ATOM 962 O O . LEU B 1 56 ? 9.719 20.203 18.219 1 88.12 56 LEU B O 1
ATOM 966 N N . ASN B 1 57 ? 10.57 19.781 16.266 1 91.44 57 ASN B N 1
ATOM 967 C CA . ASN B 1 57 ? 11.781 20.562 16.531 1 91.44 57 ASN B CA 1
ATOM 968 C C . ASN B 1 57 ? 11.477 22.047 16.625 1 91.44 57 ASN B C 1
ATOM 970 O O . ASN B 1 57 ? 12.164 22.781 17.344 1 91.44 57 ASN B O 1
ATOM 974 N N . TRP B 1 58 ? 10.492 22.531 15.891 1 90.44 58 TRP B N 1
ATOM 975 C CA . TRP B 1 58 ? 10.109 23.938 15.898 1 90.44 58 TRP B CA 1
ATOM 976 C C . TRP B 1 58 ? 9.367 24.281 17.188 1 90.44 58 TRP B C 1
ATOM 978 O O . TRP B 1 58 ? 9.453 25.422 17.672 1 90.44 58 TRP B O 1
ATOM 988 N N . PHE B 1 59 ? 8.664 23.281 17.578 1 86.06 59 PHE B N 1
ATOM 989 C CA . PHE B 1 59 ? 7.891 23.531 18.797 1 86.06 59 PHE B CA 1
ATOM 990 C C . PHE B 1 59 ? 8.758 23.375 20.031 1 86.06 59 PHE B C 1
ATOM 992 O O . PHE B 1 59 ? 8.492 23.984 21.062 1 86.06 59 PHE B O 1
ATOM 999 N N . TRP B 1 60 ? 9.812 22.625 20.062 1 73.38 60 TRP B N 1
ATOM 1000 C CA 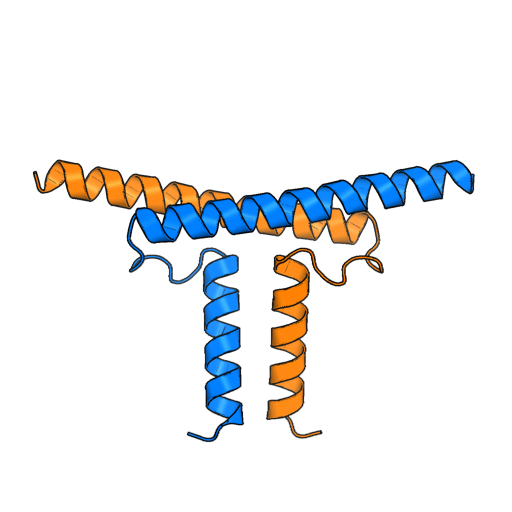. TRP B 1 60 ? 10.641 22.484 21.25 1 73.38 60 TRP B CA 1
ATOM 1001 C C . TRP B 1 60 ? 11.789 23.484 21.234 1 73.38 60 TRP B C 1
ATOM 1003 O O . TRP B 1 60 ? 12.367 23.766 20.188 1 73.38 60 TRP B O 1
#